Protein AF-A0A2V2UEB5-F1 (afdb_monomer)

Secondary structure (DSSP, 8-state):
--GGG---HHHHEEE-TTS-EEEEEEEEEEESSS--S-TTS-S-EEEEEEEEEEEETTT--EEEEEEEHHHHHHHHHHTT-------EE-GGGEETTEEPGGGHHHHHHHHHHTTSS---

Structure (mmCIF, N/CA/C/O backbone):
data_AF-A0A2V2UEB5-F1
#
_entry.id   AF-A0A2V2UEB5-F1
#
loop_
_atom_site.group_PDB
_atom_site.id
_atom_site.type_symbol
_atom_site.label_atom_id
_atom_site.label_alt_id
_atom_site.label_comp_id
_atom_site.label_asym_id
_atom_site.label_entity_id
_atom_site.label_seq_id
_atom_site.pdbx_PDB_ins_code
_atom_site.Cartn_x
_atom_site.Cartn_y
_atom_site.Cartn_z
_atom_site.occupancy
_atom_site.B_iso_or_equiv
_atom_site.auth_seq_id
_atom_site.auth_comp_id
_atom_site.auth_asym_id
_atom_site.auth_atom_id
_atom_site.pdbx_PDB_model_num
ATOM 1 N N . MET A 1 1 ? 22.979 20.069 15.543 1.00 39.44 1 MET A N 1
ATOM 2 C CA . MET A 1 1 ? 22.044 18.923 15.491 1.00 39.44 1 MET A CA 1
ATOM 3 C C . MET A 1 1 ? 20.866 19.349 14.631 1.00 39.44 1 MET A C 1
ATOM 5 O O . MET A 1 1 ? 20.193 20.290 15.021 1.00 39.44 1 MET A O 1
ATOM 9 N N . SER A 1 2 ? 20.700 18.785 13.428 1.00 45.34 2 SER A N 1
ATOM 10 C CA . SER A 1 2 ? 19.670 19.257 12.486 1.00 45.34 2 SER A CA 1
ATOM 11 C C . SER A 1 2 ? 18.269 18.820 12.925 1.00 45.34 2 SER A C 1
ATOM 13 O O . SER A 1 2 ? 18.049 17.637 13.193 1.00 45.34 2 SER A O 1
ATOM 15 N N . TYR A 1 3 ? 17.351 19.786 12.971 1.00 50.06 3 TYR A N 1
ATOM 16 C CA . TYR A 1 3 ? 15.918 19.632 13.230 1.00 50.06 3 TYR A CA 1
ATOM 17 C C . TYR A 1 3 ? 15.164 18.921 12.078 1.00 50.06 3 TYR A C 1
ATOM 19 O O . TYR A 1 3 ? 13.979 18.644 12.215 1.00 50.06 3 TYR A O 1
ATOM 27 N N . ASP A 1 4 ? 15.846 18.540 10.987 1.00 53.19 4 ASP A N 1
ATOM 28 C CA . ASP A 1 4 ? 15.263 17.859 9.810 1.00 53.19 4 ASP A CA 1
ATOM 29 C C . ASP A 1 4 ? 14.831 16.399 10.026 1.00 53.19 4 ASP A C 1
ATOM 31 O O . ASP A 1 4 ? 14.303 15.764 9.115 1.00 53.19 4 ASP A O 1
ATOM 35 N N . ARG A 1 5 ? 15.060 15.815 11.208 1.00 59.78 5 ARG A N 1
ATOM 36 C CA . ARG A 1 5 ? 14.725 14.400 11.455 1.00 59.78 5 ARG A CA 1
ATOM 37 C C . ARG A 1 5 ? 13.299 14.151 11.943 1.00 59.78 5 ARG A C 1
ATOM 39 O O . ARG A 1 5 ? 12.918 12.986 12.057 1.00 59.78 5 ARG A O 1
ATOM 46 N N . PHE A 1 6 ? 12.511 15.191 12.215 1.00 69.75 6 PHE A N 1
ATOM 47 C CA . PHE A 1 6 ? 11.124 15.015 12.640 1.00 69.75 6 PHE A CA 1
ATOM 48 C C . PHE A 1 6 ? 10.190 15.038 11.428 1.00 69.75 6 PHE A C 1
ATOM 50 O O . PHE A 1 6 ? 9.903 16.085 10.852 1.00 69.75 6 PHE A O 1
ATOM 57 N N . VAL A 1 7 ? 9.735 13.857 11.021 1.00 78.19 7 VAL A N 1
ATOM 58 C CA . VAL A 1 7 ? 8.683 13.712 10.015 1.00 78.19 7 VAL A CA 1
ATOM 59 C C . VAL A 1 7 ? 7.354 13.661 10.754 1.00 78.19 7 VAL A C 1
ATOM 61 O O . VAL A 1 7 ? 7.200 12.852 11.665 1.00 78.19 7 VAL A O 1
ATOM 64 N N . ASP A 1 8 ? 6.407 14.521 10.376 1.00 83.94 8 ASP A N 1
ATOM 65 C CA . ASP A 1 8 ? 5.059 14.478 10.944 1.00 83.94 8 ASP A CA 1
ATOM 66 C C . ASP A 1 8 ? 4.400 13.128 10.625 1.00 83.94 8 ASP A C 1
ATOM 68 O O . ASP A 1 8 ? 4.203 12.765 9.464 1.00 83.94 8 ASP A O 1
ATOM 72 N N . GLU A 1 9 ? 4.044 12.393 11.674 1.00 84.44 9 GLU A N 1
ATOM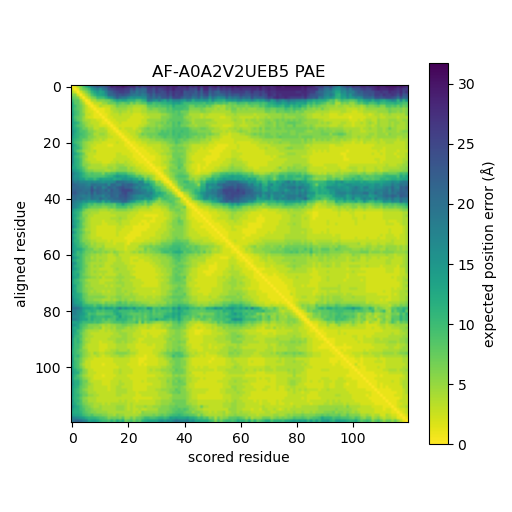 73 C CA . GLU A 1 9 ? 3.402 11.081 11.612 1.00 84.44 9 GLU A CA 1
ATOM 74 C C . GLU A 1 9 ? 2.055 11.111 10.867 1.00 84.44 9 GLU A C 1
ATOM 76 O O . GLU A 1 9 ? 1.616 10.118 10.279 1.00 84.44 9 GLU A O 1
ATOM 81 N N . ARG A 1 10 ? 1.392 12.272 10.837 1.00 86.25 10 ARG A N 1
ATOM 82 C CA . ARG A 1 10 ? 0.142 12.468 10.091 1.00 86.25 10 ARG A CA 1
ATOM 83 C C . ARG A 1 10 ? 0.335 12.369 8.581 1.00 86.25 10 ARG A C 1
ATOM 85 O O . ARG A 1 10 ? -0.613 12.058 7.874 1.00 86.25 10 ARG A O 1
ATOM 92 N N . LEU A 1 11 ? 1.547 12.619 8.087 1.00 90.12 11 LEU A N 1
ATOM 93 C CA . LEU A 1 11 ? 1.871 12.483 6.666 1.00 90.12 11 LEU A CA 1
ATOM 94 C C . LEU A 1 11 ? 2.123 11.027 6.262 1.00 90.12 11 LEU A C 1
ATOM 96 O O . LEU A 1 11 ? 2.015 10.699 5.083 1.00 90.12 11 LEU A O 1
ATOM 100 N N . LEU A 1 12 ? 2.478 10.173 7.225 1.00 92.31 12 LEU A N 1
ATOM 101 C CA . LEU A 1 12 ? 2.841 8.769 7.010 1.00 92.31 12 LEU A CA 1
ATOM 102 C C . LEU A 1 12 ? 1.693 7.802 7.292 1.00 92.31 12 LEU A C 1
ATOM 104 O O . LEU A 1 12 ? 1.782 6.625 6.954 1.00 92.31 12 LEU A O 1
ATOM 108 N N . SER A 1 13 ? 0.629 8.278 7.938 1.00 92.19 13 SER A N 1
ATOM 109 C CA . SER A 1 13 ? -0.524 7.457 8.271 1.00 92.19 13 SER A CA 1
ATOM 110 C C . SER A 1 13 ? -1.778 7.930 7.553 1.00 92.19 13 SER A C 1
ATOM 112 O O . SER A 1 13 ? -2.161 9.093 7.644 1.00 92.19 13 SER A O 1
ATOM 114 N N . SER A 1 14 ? -2.431 7.011 6.847 1.00 92.12 14 SER A N 1
ATOM 115 C CA . SER A 1 14 ? -3.765 7.226 6.293 1.00 92.12 14 SER A CA 1
ATOM 116 C C . SER A 1 14 ? -4.810 6.615 7.217 1.00 92.12 14 SER A C 1
ATOM 118 O O . SER A 1 14 ? -4.510 5.742 8.033 1.00 92.12 14 SER A O 1
ATOM 120 N N . ARG A 1 15 ? -6.048 7.088 7.109 1.00 91.44 15 ARG A N 1
ATOM 121 C CA . ARG A 1 15 ? -7.185 6.532 7.840 1.00 91.44 15 ARG A CA 1
ATOM 122 C C . ARG A 1 15 ? -8.315 6.229 6.883 1.00 91.44 15 ARG A C 1
ATOM 124 O O . ARG A 1 15 ? -8.438 6.887 5.853 1.00 91.44 15 ARG A O 1
ATOM 131 N N . ASP A 1 16 ? -9.122 5.250 7.253 1.00 88.88 16 ASP A N 1
ATOM 132 C CA . ASP A 1 16 ? -10.371 4.982 6.554 1.00 88.88 16 ASP A CA 1
ATOM 133 C C . ASP A 1 16 ? -11.403 6.107 6.786 1.00 88.88 16 ASP A C 1
ATOM 135 O O . ASP A 1 16 ? -11.339 6.833 7.783 1.00 88.88 16 ASP A O 1
ATOM 139 N N . ALA A 1 17 ? -12.377 6.229 5.880 1.00 86.38 17 ALA A N 1
ATOM 140 C CA . ALA A 1 17 ? -13.464 7.201 5.946 1.00 86.38 17 ALA A CA 1
ATOM 141 C C . ALA A 1 17 ? -14.296 7.073 7.232 1.00 86.38 17 ALA A C 1
ATOM 143 O O . ALA A 1 17 ? -14.739 8.082 7.780 1.00 86.38 17 ALA A O 1
ATOM 144 N N . LEU A 1 18 ? -14.470 5.850 7.747 1.00 89.56 18 LEU A N 1
ATOM 145 C CA . LEU A 1 18 ? -15.169 5.600 9.011 1.00 89.56 18 LEU A CA 1
ATOM 146 C C . LEU A 1 18 ? -14.252 5.708 10.235 1.00 89.56 18 LEU A C 1
ATOM 148 O O . LEU A 1 18 ? -14.700 5.480 11.357 1.00 89.56 18 LEU A O 1
ATOM 152 N N . ASN A 1 19 ? -12.973 6.045 10.037 1.00 89.06 19 ASN A N 1
ATOM 153 C CA . ASN A 1 19 ? -11.972 6.176 11.092 1.00 89.06 19 ASN A CA 1
ATOM 154 C C . ASN A 1 19 ? -11.871 4.910 11.974 1.00 89.06 19 ASN A C 1
ATOM 156 O O . ASN A 1 19 ? -11.650 5.003 13.181 1.00 89.06 19 ASN A O 1
ATOM 160 N N . LYS A 1 20 ? -12.044 3.731 11.356 1.00 91.12 20 LYS A N 1
ATOM 161 C CA . LYS A 1 20 ? -11.892 2.409 11.988 1.00 91.12 20 LYS A CA 1
ATOM 162 C C . LYS A 1 20 ? -10.456 1.894 11.939 1.00 91.12 20 LYS A C 1
ATOM 164 O O . LYS A 1 20 ? -9.972 1.330 12.917 1.00 91.12 20 LYS A O 1
ATOM 169 N N . PHE A 1 21 ? -9.770 2.139 10.825 1.00 92.00 21 PHE A N 1
ATOM 170 C CA . PHE A 1 21 ? -8.410 1.664 10.585 1.00 92.00 21 PHE A CA 1
ATOM 171 C C . PHE A 1 21 ? -7.465 2.832 10.351 1.00 92.00 21 PHE A C 1
ATOM 173 O O . PHE A 1 21 ? -7.821 3.835 9.722 1.00 92.00 21 PHE A O 1
ATOM 180 N N . GLN A 1 22 ? -6.237 2.674 10.827 1.00 93.38 22 GLN A N 1
ATOM 181 C CA . GLN A 1 22 ? -5.108 3.523 10.488 1.00 93.3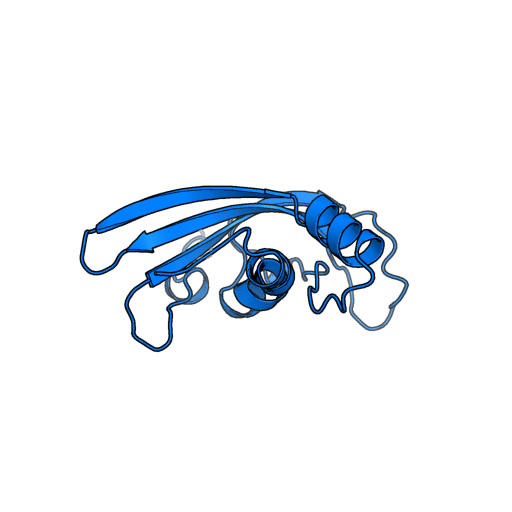8 22 GLN A CA 1
ATOM 182 C C . GLN A 1 22 ? -4.062 2.679 9.768 1.00 93.38 22 GLN A C 1
ATOM 184 O O . GLN A 1 22 ? -3.657 1.632 10.260 1.00 93.38 22 GLN A O 1
ATOM 189 N N . ILE A 1 23 ? -3.612 3.146 8.613 1.00 94.31 23 ILE A N 1
ATOM 190 C CA . ILE A 1 23 ? -2.715 2.406 7.733 1.00 94.31 23 ILE A CA 1
ATOM 191 C C . ILE A 1 23 ? -1.388 3.148 7.632 1.00 94.31 23 ILE A C 1
ATOM 193 O O . ILE A 1 23 ? -1.362 4.373 7.479 1.00 94.31 23 ILE A O 1
ATOM 197 N N . LYS A 1 24 ? -0.286 2.402 7.670 1.00 95.38 24 LYS A N 1
ATOM 198 C CA . LYS A 1 24 ? 1.055 2.876 7.317 1.00 95.38 24 LYS A CA 1
ATOM 199 C C . LYS A 1 24 ? 1.701 1.916 6.333 1.00 95.38 24 LYS A C 1
ATOM 201 O O . LYS A 1 24 ? 1.475 0.711 6.405 1.00 95.38 24 LYS A O 1
ATOM 206 N N . MET A 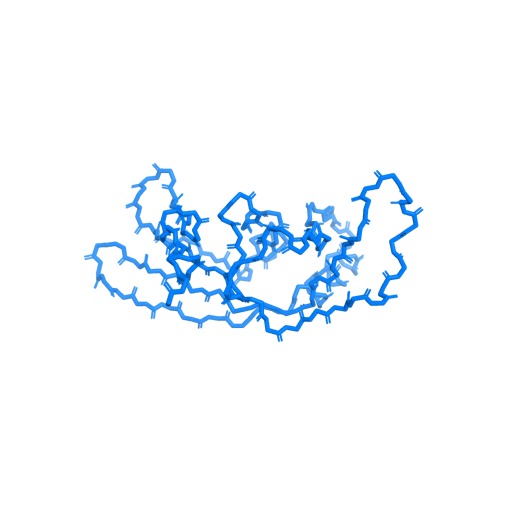1 25 ? 2.535 2.448 5.445 1.00 95.25 25 MET A N 1
ATOM 207 C CA . MET A 1 25 ? 3.281 1.640 4.486 1.00 95.25 25 MET A CA 1
ATOM 208 C C . MET A 1 25 ? 4.766 1.965 4.532 1.00 95.25 25 MET A C 1
ATOM 210 O O . MET A 1 25 ? 5.169 3.125 4.430 1.00 95.25 25 MET A O 1
ATOM 214 N N . LYS A 1 26 ? 5.587 0.926 4.648 1.00 95.75 26 LYS A N 1
ATOM 215 C CA . LYS A 1 26 ? 7.045 1.024 4.598 1.00 95.75 26 LYS A CA 1
ATOM 216 C C . LYS A 1 26 ? 7.565 0.355 3.335 1.00 95.75 26 LYS A C 1
ATOM 218 O O . LYS A 1 26 ? 7.119 -0.734 2.984 1.00 95.75 26 LYS A O 1
ATOM 223 N N . VAL A 1 27 ? 8.523 0.980 2.662 1.00 95.62 27 VAL A N 1
ATOM 224 C CA . VAL A 1 27 ? 9.196 0.367 1.512 1.00 95.62 27 VAL A CA 1
ATOM 225 C C . VAL A 1 27 ? 10.161 -0.704 2.011 1.00 95.62 27 VAL A C 1
ATOM 227 O O . VAL A 1 27 ? 10.987 -0.432 2.884 1.00 95.62 27 VAL A O 1
ATOM 230 N N . LEU A 1 28 ? 10.051 -1.913 1.459 1.00 95.19 28 LEU A N 1
ATOM 231 C CA . LEU A 1 28 ? 10.981 -3.016 1.713 1.00 95.19 28 LEU A CA 1
ATOM 232 C C . LEU A 1 28 ? 11.956 -3.196 0.552 1.00 95.19 28 LEU A C 1
ATOM 234 O O . LEU A 1 28 ? 13.150 -3.360 0.781 1.00 95.19 28 LEU A O 1
ATOM 238 N N . ASP A 1 29 ? 11.448 -3.140 -0.680 1.00 93.56 29 ASP A N 1
ATOM 239 C CA . ASP A 1 29 ? 12.249 -3.307 -1.891 1.00 93.56 29 ASP A CA 1
ATOM 240 C C . ASP A 1 29 ? 11.776 -2.361 -2.997 1.00 93.56 29 ASP A C 1
ATOM 242 O O . ASP A 1 29 ? 10.572 -2.151 -3.201 1.00 93.56 29 ASP A O 1
ATOM 246 N N . PHE A 1 30 ? 12.737 -1.788 -3.713 1.00 92.50 30 PHE A N 1
ATOM 247 C CA . PHE A 1 30 ? 12.515 -0.835 -4.789 1.00 92.50 30 PHE A CA 1
ATOM 248 C C . PHE A 1 30 ? 13.667 -0.856 -5.793 1.00 92.50 30 PHE A C 1
ATOM 250 O O . PHE A 1 30 ? 14.794 -1.237 -5.490 1.00 92.50 30 PHE A O 1
ATOM 257 N N . ASP A 1 31 ? 13.378 -0.409 -7.008 1.00 89.19 31 ASP A N 1
ATOM 258 C CA . ASP A 1 31 ? 14.338 -0.322 -8.098 1.00 89.19 31 ASP A CA 1
ATOM 259 C C . ASP A 1 31 ? 14.536 1.137 -8.515 1.00 89.19 31 ASP A C 1
ATOM 261 O O . ASP A 1 31 ? 13.616 1.784 -9.021 1.00 89.19 31 ASP A O 1
ATOM 265 N N . GLU A 1 32 ? 15.741 1.663 -8.288 1.00 81.88 32 GLU A N 1
ATOM 266 C CA . GLU A 1 32 ? 16.106 3.027 -8.693 1.00 81.88 32 GLU A CA 1
ATOM 267 C C . GLU A 1 32 ? 16.520 3.133 -10.163 1.00 81.88 32 GLU A C 1
ATOM 269 O O . GLU A 1 32 ? 16.566 4.236 -10.708 1.00 81.88 32 GLU A O 1
ATOM 274 N N . ASN A 1 33 ? 16.885 2.004 -10.777 1.00 79.44 33 ASN A N 1
ATOM 275 C CA . ASN A 1 33 ? 17.444 1.936 -12.127 1.00 79.44 33 ASN A CA 1
ATOM 276 C C . ASN A 1 33 ? 16.400 1.517 -13.163 1.00 79.44 33 ASN A C 1
ATOM 278 O O . ASN A 1 33 ? 16.688 1.513 -14.365 1.00 79.44 33 ASN A O 1
ATOM 282 N N . ALA A 1 34 ? 15.195 1.165 -12.712 1.00 76.56 34 ALA A N 1
ATOM 283 C CA . ALA A 1 34 ? 1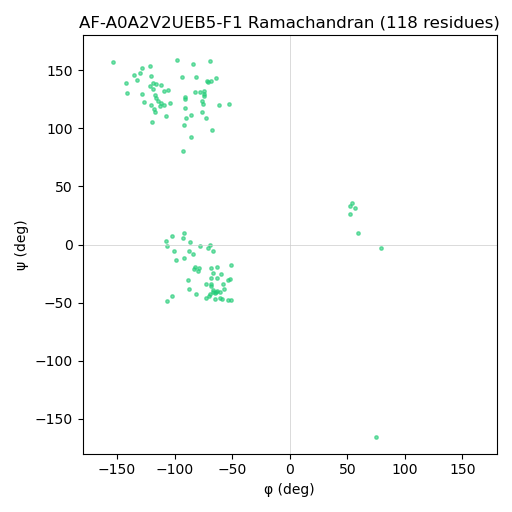4.060 0.933 -13.579 1.00 76.56 34 ALA A CA 1
ATOM 284 C C . ALA A 1 34 ? 13.879 2.151 -14.497 1.00 76.56 34 ALA A C 1
ATOM 286 O O . ALA A 1 34 ? 13.715 3.284 -14.044 1.00 76.56 34 ALA A O 1
ATOM 287 N N . ARG A 1 35 ? 13.950 1.920 -15.813 1.00 65.44 35 ARG A N 1
ATOM 288 C CA . ARG A 1 35 ? 13.807 2.986 -16.808 1.00 65.44 35 ARG A CA 1
ATOM 289 C C . ARG A 1 35 ? 12.375 3.507 -16.782 1.00 65.44 35 ARG A C 1
ATOM 291 O O . ARG A 1 35 ? 11.497 2.918 -17.409 1.00 65.44 35 ARG A O 1
ATOM 298 N N . ASP A 1 36 ? 12.152 4.622 -16.095 1.00 63.81 36 ASP A N 1
ATOM 299 C CA . ASP A 1 36 ? 10.963 5.429 -16.330 1.00 63.81 36 ASP A CA 1
ATOM 300 C C . ASP A 1 36 ? 11.158 6.135 -17.681 1.00 63.81 36 ASP A C 1
ATOM 302 O O . ASP A 1 36 ? 12.006 7.016 -17.836 1.00 63.81 36 ASP A O 1
ATOM 306 N N . PHE A 1 37 ? 10.413 5.709 -18.702 1.00 58.78 37 PHE A N 1
ATOM 307 C CA . PHE A 1 37 ? 10.472 6.309 -20.039 1.00 58.78 37 PHE A CA 1
ATOM 308 C C . PHE A 1 37 ? 9.947 7.756 -20.057 1.00 58.78 37 PHE A C 1
ATOM 310 O O . PHE A 1 37 ? 10.052 8.446 -21.074 1.00 58.78 37 PHE A O 1
ATOM 317 N N . SER A 1 38 ? 9.403 8.249 -18.942 1.00 59.41 38 SER A N 1
ATOM 318 C CA . SER A 1 38 ? 8.862 9.591 -18.823 1.00 59.41 38 SER A CA 1
ATOM 319 C C . SER A 1 38 ? 9.907 10.590 -18.289 1.00 59.41 38 SER A C 1
ATOM 321 O O . SER A 1 38 ? 9.896 11.012 -17.138 1.00 59.41 38 SER A O 1
ATOM 323 N N . GLN A 1 39 ? 10.791 11.074 -19.175 1.00 54.44 39 GLN A N 1
ATOM 324 C CA . GLN A 1 39 ? 11.778 12.137 -18.868 1.00 54.44 39 GLN A CA 1
ATOM 325 C C . GLN A 1 39 ? 11.176 13.405 -18.217 1.00 54.44 39 GLN A C 1
ATOM 327 O O . GLN A 1 39 ? 11.905 14.205 -17.635 1.00 54.44 39 GLN A O 1
ATOM 332 N N . ARG A 1 40 ? 9.854 13.608 -18.313 1.00 61.12 40 ARG A N 1
ATOM 333 C CA . ARG A 1 40 ? 9.141 14.782 -17.787 1.00 61.12 40 ARG A CA 1
ATOM 334 C C . ARG A 1 40 ? 8.884 14.750 -16.278 1.00 61.12 40 ARG A C 1
ATOM 336 O O . ARG A 1 40 ? 8.630 15.809 -15.716 1.00 61.12 40 ARG A O 1
ATOM 343 N N . PHE A 1 41 ? 8.921 13.586 -15.626 1.00 60.47 41 PHE A N 1
ATOM 344 C CA . PHE A 1 41 ? 8.480 13.447 -14.229 1.00 60.47 41 PHE A CA 1
ATOM 345 C C . PHE A 1 41 ? 9.621 13.369 -13.202 1.00 60.47 41 PHE A C 1
ATOM 347 O O . PHE A 1 41 ? 9.365 13.177 -12.015 1.00 60.47 41 PHE A O 1
ATOM 354 N N . GLY A 1 42 ? 10.870 13.574 -13.632 1.00 70.62 42 GLY A N 1
ATOM 355 C CA . GLY A 1 42 ? 12.042 13.502 -12.757 1.00 70.62 42 GLY A CA 1
ATOM 356 C C . GLY A 1 42 ? 12.434 12.065 -12.394 1.00 70.62 42 GLY A C 1
ATOM 357 O O . GLY A 1 42 ? 12.015 11.109 -13.042 1.00 70.62 42 GLY A O 1
ATOM 358 N N . ARG A 1 43 ? 13.286 11.908 -11.372 1.00 77.44 43 ARG A N 1
ATOM 359 C CA . ARG A 1 43 ? 13.737 10.591 -10.897 1.00 77.44 43 ARG A CA 1
ATOM 360 C C . ARG A 1 43 ? 12.621 9.931 -10.089 1.00 77.44 43 ARG A C 1
ATOM 362 O O . ARG A 1 43 ? 12.184 10.495 -9.090 1.00 77.44 43 ARG A O 1
ATOM 369 N N . ARG A 1 44 ? 12.203 8.733 -10.494 1.00 85.25 44 ARG A N 1
ATOM 370 C CA . ARG A 1 44 ? 11.206 7.911 -9.799 1.00 85.25 44 ARG A CA 1
ATOM 371 C C . ARG A 1 44 ? 11.791 6.561 -9.420 1.00 85.25 44 ARG A C 1
ATOM 373 O O . ARG A 1 44 ? 12.734 6.086 -10.043 1.00 85.25 44 ARG A O 1
ATOM 380 N N . LEU A 1 45 ? 11.224 5.985 -8.374 1.00 88.44 45 LEU A N 1
ATOM 381 C CA . LEU A 1 45 ? 11.574 4.688 -7.825 1.00 88.44 45 LEU A CA 1
ATOM 382 C C . LEU A 1 45 ? 10.433 3.731 -8.137 1.00 88.44 45 LEU A C 1
ATOM 384 O O . LEU A 1 45 ? 9.268 4.063 -7.908 1.00 88.44 45 LEU A O 1
ATOM 388 N N . LEU A 1 46 ? 10.761 2.553 -8.658 1.00 91.69 46 LEU A N 1
ATOM 389 C CA . LEU A 1 46 ? 9.773 1.510 -8.883 1.00 91.69 46 LEU A CA 1
ATOM 390 C C . LEU A 1 46 ? 9.684 0.636 -7.635 1.00 91.69 46 LEU A C 1
ATOM 392 O O . LEU A 1 46 ? 10.600 -0.133 -7.347 1.00 91.69 46 LEU A O 1
ATOM 396 N N . VAL A 1 47 ? 8.585 0.738 -6.895 1.00 93.31 47 VAL A N 1
ATOM 397 C CA . VAL A 1 47 ? 8.374 -0.073 -5.693 1.00 93.31 47 VAL A CA 1
ATOM 398 C C . VAL A 1 47 ? 8.038 -1.515 -6.079 1.00 93.31 47 VAL A C 1
ATOM 400 O O . VAL A 1 47 ? 7.196 -1.771 -6.947 1.00 93.31 47 VAL A O 1
ATOM 403 N N . LYS A 1 48 ? 8.718 -2.466 -5.434 1.00 94.12 48 LYS A N 1
ATOM 404 C CA . LYS A 1 48 ? 8.510 -3.908 -5.626 1.00 94.12 48 LYS A CA 1
ATOM 405 C C . LYS A 1 48 ? 7.794 -4.518 -4.433 1.00 94.12 48 LYS A C 1
ATOM 407 O O . LYS A 1 48 ? 6.785 -5.192 -4.612 1.00 94.12 48 LYS A O 1
ATOM 412 N N . LYS A 1 49 ? 8.274 -4.224 -3.221 1.00 95.56 49 LYS A N 1
ATOM 413 C CA . LYS A 1 49 ? 7.720 -4.767 -1.976 1.00 95.56 49 LYS A CA 1
ATOM 414 C C . LYS A 1 49 ? 7.505 -3.691 -0.929 1.00 95.56 49 LYS A C 1
ATOM 416 O O . LYS A 1 49 ? 8.348 -2.810 -0.741 1.00 95.56 49 LYS A O 1
ATOM 421 N N . THR A 1 50 ? 6.408 -3.816 -0.195 1.00 95.19 50 THR A N 1
ATOM 422 C CA . THR A 1 50 ? 6.066 -2.929 0.919 1.00 95.19 50 THR A CA 1
ATOM 423 C C 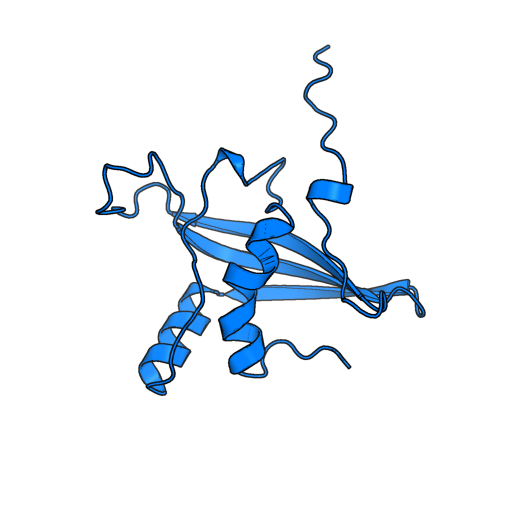. THR A 1 50 ? 5.577 -3.714 2.120 1.00 95.19 50 THR A C 1
ATOM 425 O O . THR A 1 50 ? 4.882 -4.711 1.960 1.00 95.19 50 THR A O 1
ATOM 428 N N . LEU A 1 51 ? 5.881 -3.230 3.318 1.00 96.50 51 LEU A N 1
ATOM 429 C CA . LEU A 1 51 ? 5.248 -3.678 4.550 1.00 96.50 51 LEU A CA 1
ATOM 430 C C . LEU A 1 51 ? 4.033 -2.791 4.811 1.00 96.50 51 LEU A C 1
ATOM 432 O O . LEU A 1 51 ? 4.176 -1.577 4.977 1.00 96.50 51 LEU A O 1
ATOM 436 N N . LEU A 1 52 ? 2.854 -3.397 4.818 1.00 95.12 52 LEU A N 1
ATOM 437 C CA . LEU A 1 52 ? 1.607 -2.775 5.221 1.00 95.12 52 LEU A CA 1
ATOM 438 C C . LEU A 1 52 ? 1.402 -3.007 6.716 1.00 95.12 52 LEU A C 1
ATOM 440 O O . LEU A 1 52 ? 1.379 -4.149 7.162 1.00 95.12 52 LEU A O 1
ATOM 444 N N . THR A 1 53 ? 1.197 -1.934 7.468 1.00 94.88 53 THR A N 1
ATOM 445 C CA . THR A 1 53 ? 0.784 -1.996 8.871 1.00 94.88 53 THR A CA 1
ATOM 446 C C . THR A 1 53 ? -0.626 -1.431 8.980 1.00 94.88 53 THR A C 1
ATOM 448 O O . THR A 1 53 ? -0.846 -0.259 8.662 1.00 94.88 53 THR A O 1
ATOM 451 N N . ILE A 1 54 ? -1.575 -2.247 9.433 1.00 94.12 54 ILE A N 1
ATOM 452 C CA . ILE A 1 54 ? -2.962 -1.861 9.698 1.00 94.12 54 ILE A CA 1
ATOM 453 C C . ILE A 1 54 ? -3.152 -1.857 11.210 1.00 94.12 54 ILE A C 1
ATOM 455 O O . ILE A 1 54 ? -2.965 -2.868 11.875 1.00 94.12 54 ILE A O 1
ATOM 459 N N . LYS A 1 55 ? -3.521 -0.706 11.763 1.00 93.69 55 LYS A N 1
ATOM 460 C CA . LYS A 1 55 ? -3.918 -0.570 13.159 1.00 93.69 55 LYS A CA 1
ATOM 461 C C . LYS A 1 55 ? -5.431 -0.427 13.243 1.00 93.69 55 LYS A C 1
ATOM 463 O O . LYS A 1 55 ? -5.991 0.539 12.715 1.00 93.69 55 LYS A O 1
ATOM 468 N N . HIS A 1 56 ? -6.064 -1.332 13.974 1.00 92.38 56 HIS A N 1
ATOM 469 C CA . HIS A 1 56 ? -7.463 -1.238 14.369 1.00 92.38 56 HIS A CA 1
ATOM 470 C C . HIS A 1 56 ? -7.605 -0.206 15.486 1.00 92.38 56 HIS A C 1
ATOM 472 O O . HIS A 1 56 ? -6.968 -0.301 16.534 1.00 92.38 56 HIS A O 1
ATOM 478 N N . ILE A 1 57 ? -8.409 0.834 15.264 1.00 91.00 57 ILE A N 1
ATOM 479 C CA . ILE A 1 57 ? -8.524 1.955 16.210 1.00 91.00 57 ILE A CA 1
ATOM 480 C C . ILE A 1 57 ? -9.309 1.547 17.461 1.00 91.00 57 ILE A C 1
ATOM 482 O O . ILE A 1 57 ? -9.003 2.033 18.545 1.00 91.00 57 ILE A O 1
ATOM 486 N N . LEU A 1 58 ? -10.303 0.666 17.317 1.00 90.00 58 LEU A N 1
ATOM 487 C CA . LEU A 1 58 ? -11.169 0.243 18.422 1.00 90.00 58 LEU A CA 1
ATOM 488 C C . LEU A 1 58 ? -10.538 -0.848 19.294 1.00 90.00 58 LEU A C 1
ATOM 490 O O . LEU A 1 58 ? -10.653 -0.776 20.513 1.00 90.00 58 LEU A O 1
ATOM 494 N N . THR A 1 59 ? -9.900 -1.850 18.683 1.00 91.88 59 THR A N 1
ATOM 495 C CA . THR A 1 59 ? -9.304 -2.991 19.404 1.00 91.88 59 THR A CA 1
ATOM 496 C C . THR A 1 59 ? -7.835 -2.772 19.763 1.00 91.88 59 THR A C 1
ATOM 498 O O . THR A 1 59 ? -7.281 -3.537 20.541 1.00 91.88 59 THR A O 1
ATOM 501 N N . GLU A 1 60 ? -7.204 -1.730 19.211 1.00 90.19 60 GLU A N 1
ATOM 502 C CA . GLU A 1 60 ? -5.757 -1.473 19.277 1.00 90.19 60 GLU A CA 1
ATOM 503 C C . GLU A 1 60 ? -4.877 -2.587 18.687 1.00 90.19 60 GLU A C 1
ATOM 505 O O . GLU A 1 60 ? -3.650 -2.532 18.804 1.00 90.19 60 GLU A O 1
ATOM 510 N N . GLU A 1 61 ? -5.476 -3.555 17.997 1.00 92.38 61 GLU A N 1
ATOM 511 C CA . GLU A 1 61 ? -4.759 -4.626 17.317 1.00 92.38 61 GLU A CA 1
ATOM 512 C C . GLU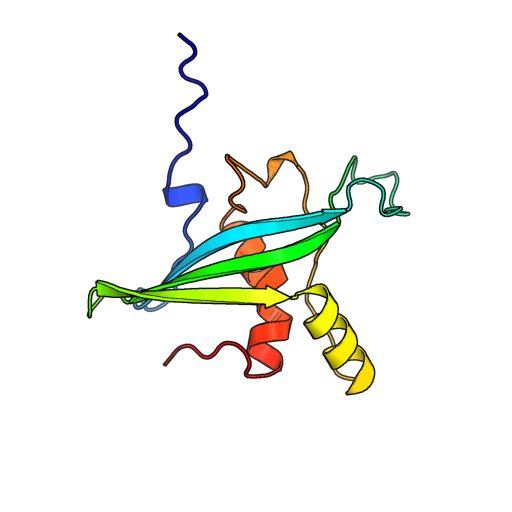 A 1 61 ? -3.968 -4.072 16.129 1.00 92.38 61 GLU A C 1
ATOM 514 O O . GLU A 1 61 ? -4.407 -3.164 15.413 1.00 92.38 61 GLU A O 1
ATOM 519 N N . ILE A 1 62 ? -2.765 -4.611 15.942 1.00 93.25 62 ILE A N 1
ATOM 520 C CA . ILE A 1 62 ? -1.854 -4.222 14.871 1.00 93.25 62 ILE A CA 1
ATOM 521 C C . ILE A 1 62 ? -1.583 -5.455 14.025 1.00 93.25 62 ILE A C 1
ATOM 523 O O . ILE A 1 62 ? -1.043 -6.448 14.509 1.00 93.25 62 ILE A O 1
ATOM 527 N N . GLU A 1 63 ? -1.928 -5.352 12.752 1.00 92.94 63 GLU A N 1
ATOM 528 C CA . GLU A 1 63 ? -1.630 -6.344 11.735 1.00 92.94 63 GLU A CA 1
ATOM 529 C C . GLU A 1 63 ? -0.507 -5.829 10.846 1.00 92.94 63 GLU A C 1
ATOM 531 O O . GLU A 1 63 ? -0.531 -4.692 10.368 1.00 92.94 63 GLU A O 1
ATOM 536 N N . GLU A 1 64 ? 0.482 -6.681 10.604 1.00 93.56 64 GLU A N 1
ATOM 537 C CA . GLU A 1 64 ? 1.562 -6.404 9.670 1.00 93.56 64 GLU A CA 1
ATOM 538 C C . GLU A 1 64 ? 1.546 -7.437 8.558 1.00 93.56 64 GLU A C 1
ATOM 540 O O . GLU A 1 64 ? 1.430 -8.641 8.794 1.00 93.56 64 GLU A O 1
ATOM 545 N N . ARG A 1 65 ? 1.666 -6.957 7.325 1.00 93.56 65 ARG A N 1
ATOM 546 C CA . ARG A 1 65 ? 1.649 -7.808 6.149 1.00 93.56 65 ARG A CA 1
ATOM 547 C C . ARG A 1 65 ? 2.633 -7.329 5.110 1.00 93.56 65 ARG A C 1
ATOM 549 O O . ARG A 1 65 ? 2.629 -6.170 4.707 1.00 93.56 65 ARG A O 1
ATOM 556 N N . GLU A 1 66 ? 3.442 -8.252 4.620 1.00 94.69 66 GLU A N 1
ATOM 557 C CA . GLU A 1 66 ? 4.268 -7.998 3.452 1.00 94.69 66 GLU A CA 1
ATOM 558 C C . GLU A 1 66 ? 3.425 -8.095 2.180 1.00 94.69 66 GLU A C 1
ATOM 560 O O . GLU A 1 66 ? 2.668 -9.045 1.974 1.00 94.69 66 GLU A O 1
ATOM 565 N N . LEU A 1 67 ? 3.563 -7.091 1.321 1.00 93.38 67 LEU A N 1
ATOM 566 C CA . LEU A 1 67 ? 2.915 -7.017 0.023 1.00 93.38 67 LEU A CA 1
ATOM 567 C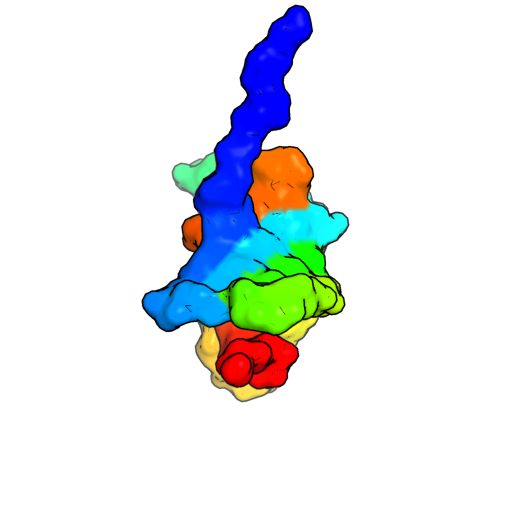 C . LEU A 1 67 ? 3.979 -6.979 -1.069 1.00 93.38 67 LEU A C 1
ATOM 569 O O . LEU A 1 67 ? 4.757 -6.025 -1.158 1.00 93.38 67 LEU A O 1
ATOM 573 N N . ASP A 1 68 ? 3.983 -8.008 -1.915 1.00 94.19 68 ASP A N 1
ATOM 574 C CA . ASP A 1 68 ? 4.722 -8.015 -3.176 1.00 94.19 68 ASP A CA 1
ATOM 575 C C . ASP A 1 68 ? 3.860 -7.365 -4.265 1.00 94.19 68 ASP A C 1
ATOM 577 O O . ASP A 1 68 ? 3.017 -7.996 -4.902 1.00 94.19 68 ASP A O 1
ATOM 581 N N . VAL A 1 69 ? 4.038 -6.056 -4.438 1.00 91.31 69 VAL A N 1
ATOM 582 C CA . VAL A 1 69 ? 3.246 -5.246 -5.371 1.00 91.31 69 VAL A CA 1
ATOM 583 C C . VAL A 1 69 ? 3.565 -5.618 -6.822 1.00 91.31 69 VAL A C 1
ATOM 585 O O . VAL A 1 69 ? 2.708 -5.515 -7.697 1.00 91.31 69 VAL A O 1
ATOM 588 N N . GLU A 1 70 ? 4.783 -6.091 -7.097 1.00 91.75 70 GLU A N 1
ATOM 589 C CA . GLU A 1 70 ? 5.152 -6.575 -8.427 1.00 91.75 70 GLU A CA 1
ATOM 590 C C . GLU A 1 70 ? 4.423 -7.881 -8.776 1.00 91.75 70 GLU A C 1
ATOM 592 O O . GLU A 1 70 ? 3.941 -8.041 -9.902 1.00 91.75 70 GLU A O 1
ATOM 597 N N . GLU A 1 71 ? 4.326 -8.813 -7.828 1.00 92.44 71 GLU A N 1
ATOM 598 C CA . GLU A 1 71 ? 3.580 -10.057 -8.013 1.00 92.44 71 GLU A CA 1
ATOM 599 C C . GLU A 1 71 ? 2.073 -9.806 -8.158 1.00 92.44 71 GLU A C 1
ATOM 601 O O . GLU A 1 71 ? 1.443 -10.392 -9.044 1.00 92.44 71 GLU A O 1
ATOM 606 N N . LEU A 1 72 ? 1.508 -8.887 -7.367 1.00 91.44 72 LEU A N 1
ATOM 607 C CA . LEU A 1 72 ? 0.103 -8.482 -7.479 1.00 91.44 72 LEU A CA 1
ATOM 608 C C . LEU A 1 72 ? -0.217 -7.920 -8.868 1.00 91.44 72 LEU A C 1
ATOM 610 O O . LEU A 1 72 ? -1.172 -8.364 -9.505 1.00 91.44 72 LEU A O 1
ATOM 614 N N . GLU A 1 73 ? 0.622 -7.024 -9.392 1.00 89.38 73 GLU A N 1
ATOM 615 C CA . GLU A 1 73 ? 0.422 -6.471 -10.734 1.00 89.38 73 GLU A CA 1
ATOM 616 C C . GLU A 1 73 ? 0.533 -7.566 -11.815 1.00 89.38 73 GLU A C 1
ATOM 618 O O . GLU A 1 73 ? -0.265 -7.623 -12.756 1.00 89.38 73 GLU A O 1
ATOM 623 N N . LYS A 1 74 ? 1.499 -8.489 -11.688 1.00 90.88 74 LYS A N 1
ATOM 624 C CA . LYS A 1 74 ? 1.626 -9.640 -12.603 1.00 90.88 74 LYS A CA 1
ATOM 625 C C . LYS A 1 74 ? 0.382 -10.526 -12.563 1.00 90.88 74 LYS A C 1
ATOM 627 O O . LYS A 1 74 ? -0.068 -10.983 -13.618 1.00 90.88 74 LYS A O 1
ATOM 632 N N . ARG A 1 75 ? -0.179 -10.755 -11.375 1.00 91.00 75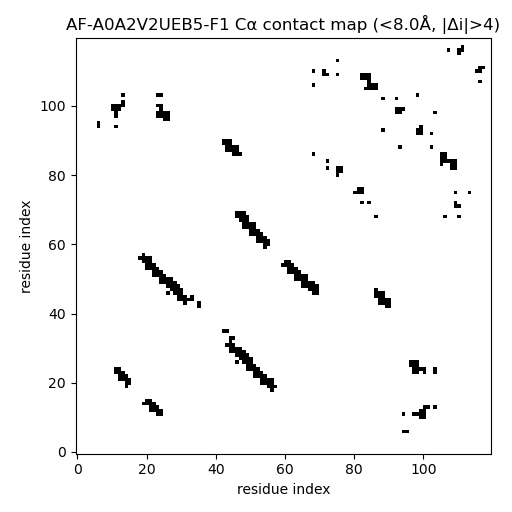 ARG A N 1
ATOM 633 C CA . ARG A 1 75 ? -1.411 -11.525 -11.186 1.00 91.00 75 ARG A CA 1
ATOM 634 C C . ARG A 1 75 ? -2.611 -10.829 -11.830 1.00 91.00 75 ARG A C 1
ATOM 636 O O . ARG A 1 75 ? -3.295 -11.475 -12.620 1.00 91.00 75 ARG A O 1
ATOM 643 N N . MET A 1 76 ? -2.783 -9.522 -11.620 1.00 89.25 76 MET A N 1
ATOM 644 C CA . MET A 1 76 ? -3.820 -8.716 -12.284 1.00 89.25 76 MET A CA 1
ATOM 645 C C . MET A 1 76 ? -3.761 -8.851 -13.810 1.00 89.25 76 MET A C 1
ATOM 647 O O . MET A 1 76 ? -4.768 -9.140 -14.460 1.00 89.25 76 MET A O 1
ATOM 651 N N . ARG A 1 77 ? -2.560 -8.732 -14.399 1.00 87.62 77 ARG A N 1
ATOM 652 C CA . ARG A 1 77 ? -2.370 -8.907 -15.851 1.00 87.62 77 ARG A CA 1
ATOM 653 C C . ARG A 1 77 ? -2.704 -10.322 -16.320 1.00 87.62 77 ARG A C 1
ATOM 655 O O . ARG A 1 77 ? -3.282 -10.485 -17.394 1.00 87.62 77 ARG A O 1
ATOM 662 N N . LYS A 1 78 ? -2.336 -11.345 -15.542 1.00 89.69 78 LYS A N 1
ATOM 663 C CA . LYS A 1 78 ? -2.614 -12.754 -15.864 1.00 89.69 78 LYS A CA 1
ATOM 664 C C . LYS A 1 78 ? -4.115 -13.043 -15.871 1.00 89.69 78 LYS A C 1
ATOM 666 O O . LYS A 1 78 ? -4.592 -13.728 -16.771 1.00 89.69 78 LYS A O 1
ATOM 671 N N . GLU A 1 79 ? -4.841 -12.489 -14.907 1.00 89.12 79 GLU A N 1
ATOM 672 C CA . GLU A 1 79 ? -6.299 -12.603 -14.791 1.00 89.12 79 GLU A CA 1
ATOM 673 C C . GLU A 1 79 ? -7.045 -11.660 -15.758 1.00 89.12 79 GLU A C 1
ATOM 675 O O . GLU A 1 79 ? -8.268 -11.708 -15.850 1.00 89.12 79 GLU A O 1
ATOM 680 N N . ARG A 1 80 ? -6.308 -10.856 -16.549 1.00 79.12 80 ARG A N 1
ATOM 681 C CA . ARG A 1 80 ? -6.828 -9.856 -17.502 1.00 79.12 80 ARG A CA 1
ATOM 682 C C . ARG A 1 80 ? -7.754 -8.828 -16.844 1.00 79.12 80 ARG A C 1
ATOM 684 O O . ARG A 1 80 ? -8.672 -8.318 -17.483 1.00 79.12 80 ARG A O 1
ATOM 691 N N . LEU A 1 81 ? -7.490 -8.522 -15.579 1.00 81.56 81 LEU A N 1
ATOM 692 C CA . LEU A 1 81 ? -8.175 -7.479 -14.830 1.00 81.56 81 LEU A CA 1
ATOM 693 C C . LEU A 1 81 ? -7.522 -6.120 -15.106 1.00 81.56 81 LEU A C 1
ATOM 695 O O . LEU A 1 81 ? -6.346 -6.032 -15.473 1.00 81.56 81 LEU A O 1
ATOM 699 N N . PHE A 1 82 ? -8.288 -5.046 -14.926 1.00 79.19 82 PHE A N 1
ATOM 700 C CA . PHE A 1 82 ? -7.743 -3.694 -14.977 1.00 79.19 82 PHE A CA 1
ATOM 701 C C . PHE A 1 82 ? -6.988 -3.410 -13.681 1.00 79.19 82 PHE A C 1
ATOM 703 O O . PHE A 1 82 ? -7.596 -3.350 -12.617 1.00 79.19 82 PHE A O 1
ATOM 710 N N . SER A 1 83 ? -5.670 -3.238 -13.781 1.00 80.19 83 SER A N 1
ATOM 711 C CA . SER A 1 83 ? -4.857 -2.720 -12.681 1.00 80.19 83 SER A CA 1
ATOM 712 C C . SER A 1 83 ? -4.943 -1.199 -12.670 1.00 80.19 83 SER A C 1
ATOM 714 O O . SER A 1 83 ? -4.790 -0.546 -13.707 1.00 80.19 83 SER A O 1
ATOM 716 N N . SER A 1 84 ? -5.203 -0.647 -11.493 1.00 79.00 84 SER A N 1
ATOM 717 C CA . SER A 1 84 ? -5.115 0.789 -11.233 1.00 79.00 84 SER A CA 1
ATOM 718 C C . SER A 1 84 ? -3.907 1.130 -10.369 1.00 79.00 84 SER A C 1
ATOM 720 O O . SER A 1 84 ? -3.752 2.291 -9.987 1.00 79.00 84 SER A O 1
ATOM 722 N N . SER A 1 85 ? -3.074 0.138 -10.030 1.00 85.50 85 SER A N 1
ATOM 723 C CA . SER A 1 85 ? -1.946 0.385 -9.152 1.00 85.50 85 SER A CA 1
ATOM 724 C C . SER A 1 85 ? -0.870 1.200 -9.853 1.00 85.50 85 SER A C 1
ATOM 726 O O . SER A 1 85 ? -0.556 1.011 -11.030 1.00 85.50 85 SER A O 1
ATOM 728 N N . ASN A 1 86 ? -0.288 2.140 -9.112 1.00 87.06 86 ASN A N 1
ATOM 729 C CA . ASN A 1 86 ? 0.851 2.908 -9.584 1.00 87.06 86 ASN A CA 1
ATOM 730 C C . ASN A 1 86 ? 2.042 2.689 -8.656 1.00 87.06 86 ASN A C 1
ATOM 732 O O . ASN A 1 86 ? 2.117 3.236 -7.558 1.00 87.06 86 ASN A O 1
ATOM 736 N N . ARG A 1 87 ? 3.002 1.897 -9.137 1.00 90.19 87 ARG A N 1
ATOM 737 C CA . ARG A 1 87 ? 4.218 1.539 -8.393 1.00 90.19 87 ARG A CA 1
ATOM 738 C C . ARG A 1 87 ? 5.335 2.575 -8.490 1.00 90.19 87 ARG A C 1
ATOM 740 O O . ARG A 1 87 ? 6.351 2.432 -7.810 1.00 90.19 87 ARG A O 1
ATOM 747 N N . TRP A 1 88 ? 5.184 3.590 -9.340 1.00 90.81 88 TRP A N 1
ATOM 748 C CA . TRP A 1 88 ? 6.186 4.636 -9.517 1.00 90.81 88 TRP A CA 1
ATOM 749 C C . TRP A 1 88 ? 6.001 5.740 -8.480 1.00 90.81 88 TRP A C 1
ATOM 751 O O . TRP A 1 88 ? 5.044 6.512 -8.550 1.00 90.81 88 TRP A O 1
ATOM 761 N N . ILE A 1 89 ? 6.952 5.843 -7.554 1.00 90.56 89 ILE A N 1
ATOM 762 C CA . ILE A 1 89 ? 6.922 6.810 -6.452 1.00 90.56 89 ILE A CA 1
ATOM 763 C C . ILE A 1 89 ? 8.124 7.744 -6.557 1.00 90.56 89 ILE A C 1
ATOM 765 O O . ILE A 1 89 ? 9.237 7.323 -6.879 1.00 90.56 89 ILE A O 1
ATOM 769 N N . SER A 1 90 ? 7.917 9.034 -6.297 1.00 90.00 90 SER A N 1
ATOM 770 C CA . SER A 1 90 ? 9.031 9.978 -6.207 1.00 90.00 90 SER A CA 1
ATOM 771 C C . SER A 1 90 ? 9.828 9.740 -4.916 1.00 90.00 90 SER A C 1
ATOM 773 O O . SER A 1 90 ? 9.220 9.576 -3.859 1.00 90.00 90 SER A O 1
ATOM 775 N N . PRO A 1 91 ? 11.172 9.832 -4.919 1.00 87.75 91 PRO A N 1
ATOM 776 C CA . PRO A 1 91 ? 11.965 9.822 -3.687 1.00 87.75 91 PRO A CA 1
ATOM 777 C C . PRO A 1 91 ? 11.494 10.850 -2.643 1.00 87.75 91 PRO A C 1
ATOM 779 O O . PRO A 1 91 ? 11.621 10.614 -1.448 1.00 87.75 91 PRO A O 1
ATOM 782 N N . SER A 1 92 ? 10.912 11.977 -3.075 1.00 88.75 92 SER A N 1
ATOM 783 C CA . SER A 1 92 ? 10.352 13.003 -2.177 1.00 88.75 92 SER A CA 1
ATOM 784 C C . SER A 1 92 ? 9.105 12.549 -1.409 1.00 88.75 92 SER A C 1
ATOM 786 O O . SER A 1 92 ? 8.737 13.162 -0.408 1.00 88.75 92 SER A O 1
ATOM 788 N N . GLU A 1 93 ? 8.430 11.511 -1.901 1.00 90.50 93 GLU A N 1
ATOM 789 C CA . GLU A 1 93 ? 7.228 10.917 -1.311 1.00 90.50 93 GLU A CA 1
ATOM 790 C C . GLU A 1 93 ? 7.563 9.750 -0.371 1.00 90.50 93 GLU A C 1
ATOM 792 O O . GLU A 1 93 ? 6.662 9.094 0.151 1.00 90.50 93 GLU A O 1
ATOM 797 N N . ILE A 1 94 ? 8.854 9.509 -0.131 1.00 91.19 94 ILE A N 1
ATOM 798 C CA . ILE A 1 94 ? 9.350 8.549 0.848 1.00 91.19 94 ILE A CA 1
ATOM 799 C C . ILE A 1 94 ? 10.084 9.329 1.934 1.00 91.19 94 ILE A C 1
ATOM 801 O O . ILE A 1 94 ? 11.038 10.059 1.669 1.00 91.19 94 ILE A O 1
ATOM 805 N N . LYS A 1 95 ? 9.659 9.168 3.186 1.00 91.44 95 LYS A N 1
ATOM 806 C CA . LYS A 1 95 ? 10.300 9.797 4.343 1.00 91.44 95 LYS A CA 1
ATOM 807 C C . LYS A 1 95 ? 10.641 8.741 5.381 1.00 91.44 95 LYS A C 1
ATOM 809 O O . LYS A 1 95 ? 9.772 8.008 5.838 1.00 91.44 95 LYS A O 1
ATOM 814 N N . ASN A 1 96 ? 11.919 8.651 5.750 1.00 88.50 96 ASN A N 1
ATOM 815 C CA . ASN A 1 96 ? 12.435 7.638 6.682 1.00 88.50 96 ASN A CA 1
ATOM 816 C C . ASN A 1 96 ? 12.055 6.190 6.291 1.00 88.50 96 ASN A C 1
ATOM 818 O O . ASN A 1 96 ? 11.817 5.351 7.156 1.00 88.50 96 ASN A O 1
ATOM 822 N N . GLY A 1 97 ? 11.968 5.903 4.986 1.00 89.94 97 GLY A N 1
ATOM 823 C CA . GLY A 1 97 ? 11.561 4.594 4.456 1.00 89.94 97 GLY A CA 1
ATOM 824 C C . GLY A 1 97 ? 10.050 4.334 4.452 1.00 89.94 97 GLY A C 1
ATOM 825 O O . GLY A 1 97 ? 9.626 3.297 3.949 1.00 89.94 97 GLY A O 1
ATOM 826 N N . TYR A 1 98 ? 9.237 5.259 4.964 1.00 93.81 98 TYR A N 1
ATOM 827 C CA . TYR A 1 98 ? 7.780 5.203 4.876 1.00 93.81 98 TYR A CA 1
ATOM 828 C C . TYR A 1 98 ? 7.272 5.980 3.671 1.00 93.81 98 TYR A C 1
ATOM 830 O O . TYR A 1 98 ? 7.814 7.029 3.319 1.00 93.81 98 TYR A O 1
ATOM 838 N N . ILE A 1 99 ? 6.222 5.458 3.056 1.00 94.12 99 ILE A N 1
ATOM 839 C CA . ILE A 1 99 ? 5.529 6.091 1.939 1.00 94.12 99 ILE A CA 1
ATOM 840 C C . ILE A 1 99 ? 4.561 7.134 2.507 1.00 94.12 99 ILE A C 1
ATOM 842 O O . ILE A 1 99 ? 3.992 6.948 3.581 1.00 94.12 99 ILE A O 1
ATOM 846 N N . LEU A 1 100 ? 4.386 8.255 1.807 1.00 94.62 100 LEU A N 1
ATOM 847 C CA . LEU A 1 100 ? 3.362 9.232 2.168 1.00 94.62 100 LEU A CA 1
ATOM 848 C C . LEU A 1 100 ? 1.951 8.643 2.029 1.00 94.62 100 LEU A C 1
ATOM 850 O O . LEU A 1 100 ? 1.633 7.966 1.051 1.00 94.62 100 LEU A O 1
ATOM 854 N N . ALA A 1 101 ? 1.069 9.026 2.950 1.00 93.38 101 ALA A N 1
ATOM 855 C CA . ALA A 1 101 ? -0.323 8.585 3.002 1.00 93.38 101 ALA A CA 1
ATOM 856 C C . ALA A 1 101 ? -1.096 8.808 1.689 1.00 93.38 101 ALA A C 1
ATOM 858 O O . ALA A 1 101 ? -1.968 8.014 1.339 1.00 93.38 101 ALA A O 1
ATOM 859 N N . SER A 1 102 ? -0.745 9.849 0.925 1.00 91.75 102 SER A N 1
ATOM 860 C CA . SER A 1 102 ? -1.348 10.157 -0.378 1.00 91.75 102 SER A CA 1
ATOM 861 C C . SER A 1 102 ? -1.116 9.084 -1.446 1.00 91.75 102 SER A C 1
ATOM 863 O O . SER A 1 102 ? -1.842 9.064 -2.433 1.00 91.75 102 SER A O 1
ATOM 865 N N . ARG A 1 103 ? -0.119 8.208 -1.267 1.00 92.94 103 ARG A N 1
ATOM 866 C CA . ARG A 1 103 ? 0.246 7.132 -2.204 1.00 92.94 103 ARG A CA 1
ATOM 867 C C . ARG A 1 103 ? -0.158 5.741 -1.726 1.00 92.94 103 ARG A C 1
ATOM 869 O O . ARG A 1 103 ? 0.066 4.772 -2.442 1.00 92.94 103 ARG A O 1
ATOM 876 N N . HIS A 1 104 ? -0.759 5.615 -0.542 1.00 93.94 104 HIS A N 1
ATOM 877 C CA . HIS A 1 104 ? -1.143 4.302 -0.016 1.00 93.94 104 HIS A CA 1
ATOM 878 C C . HIS A 1 104 ? -2.148 3.594 -0.930 1.00 93.94 104 HIS A C 1
ATOM 880 O O . HIS A 1 104 ? -1.966 2.428 -1.266 1.00 93.94 104 HIS A O 1
ATOM 886 N N . LEU A 1 105 ? -3.182 4.308 -1.385 1.00 90.25 105 LEU A N 1
ATOM 887 C CA . LEU A 1 105 ? -4.222 3.725 -2.235 1.00 90.25 105 LEU A CA 1
ATOM 888 C C . LEU A 1 105 ? -3.695 3.354 -3.632 1.00 90.25 105 LEU A C 1
ATOM 890 O O . LEU A 1 105 ? -4.086 2.319 -4.169 1.00 90.25 105 LEU A O 1
ATOM 894 N N . ASP A 1 106 ? -2.746 4.134 -4.166 1.00 91.56 106 ASP A N 1
ATOM 895 C CA . ASP A 1 106 ? -2.064 3.836 -5.433 1.00 91.56 106 ASP A CA 1
ATOM 896 C C . ASP A 1 106 ? -1.390 2.451 -5.390 1.00 91.56 106 ASP A C 1
ATOM 898 O O . ASP A 1 106 ? -1.432 1.719 -6.373 1.00 91.56 106 ASP A O 1
ATOM 902 N N . LEU A 1 107 ? -0.811 2.056 -4.253 1.00 91.69 107 LEU A N 1
ATOM 903 C CA . LEU A 1 107 ? -0.158 0.751 -4.092 1.00 91.69 107 LEU A CA 1
ATOM 904 C C . LEU A 1 107 ? -1.105 -0.363 -3.629 1.00 91.69 107 LEU A C 1
ATOM 906 O O . LEU A 1 107 ? -0.886 -1.525 -3.962 1.00 91.69 107 LEU A O 1
ATOM 910 N N . LEU A 1 108 ? -2.136 -0.027 -2.851 1.00 92.12 108 LEU A N 1
ATOM 911 C CA . LEU A 1 108 ? -3.072 -1.006 -2.293 1.00 92.12 108 LEU A CA 1
ATOM 912 C C . LEU A 1 108 ? -4.181 -1.419 -3.257 1.00 92.12 108 LEU A C 1
ATOM 914 O O . LEU A 1 108 ? -4.761 -2.481 -3.058 1.00 92.12 108 LEU A O 1
ATOM 918 N N . SER A 1 109 ? -4.481 -0.616 -4.280 1.00 90.62 109 SER A N 1
ATOM 919 C CA . SER A 1 109 ? -5.629 -0.843 -5.168 1.00 90.62 109 SER A CA 1
ATOM 920 C C . SER A 1 109 ? -5.704 -2.263 -5.743 1.00 90.62 109 SER A C 1
ATOM 922 O O . SER A 1 109 ? -6.745 -2.902 -5.623 1.00 90.62 109 SER A O 1
ATOM 924 N N . ASP A 1 110 ? -4.601 -2.801 -6.269 1.00 91.00 110 ASP A N 1
ATOM 925 C CA . ASP A 1 110 ? -4.564 -4.172 -6.800 1.00 91.00 110 ASP A CA 1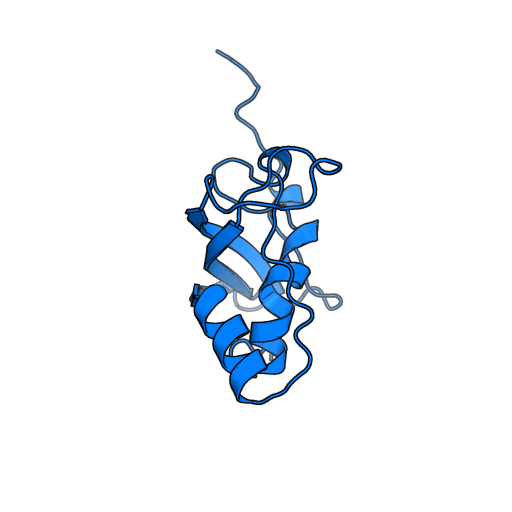
ATOM 926 C C . ASP A 1 110 ? -4.699 -5.233 -5.695 1.00 91.00 110 ASP A C 1
ATOM 928 O O . ASP A 1 110 ? -5.325 -6.270 -5.899 1.00 91.00 110 ASP A O 1
ATOM 932 N N . ALA A 1 111 ? -4.138 -4.980 -4.508 1.00 91.88 111 ALA A N 1
ATOM 933 C CA . ALA A 1 111 ? -4.256 -5.884 -3.363 1.00 91.88 111 ALA A CA 1
ATOM 934 C C . ALA A 1 111 ? -5.705 -5.967 -2.861 1.00 91.88 111 ALA A C 1
ATOM 936 O O . ALA A 1 111 ? -6.169 -7.044 -2.499 1.00 91.88 111 ALA A O 1
ATOM 937 N N . ILE A 1 112 ? -6.416 -4.840 -2.857 1.00 90.81 112 ILE A N 1
ATOM 938 C CA . ILE A 1 112 ? -7.836 -4.775 -2.505 1.00 90.81 112 ILE A CA 1
ATOM 939 C C . ILE A 1 112 ? -8.675 -5.444 -3.600 1.00 90.81 112 ILE A C 1
ATOM 941 O O . ILE A 1 112 ? -9.548 -6.242 -3.293 1.00 90.81 112 ILE A O 1
ATOM 945 N N . ALA A 1 113 ? -8.386 -5.175 -4.878 1.00 88.88 113 ALA A N 1
ATOM 946 C CA . ALA A 1 113 ? -9.133 -5.743 -6.002 1.00 88.88 113 ALA A CA 1
ATOM 947 C C . ALA A 1 113 ? -9.028 -7.276 -6.103 1.00 88.88 113 ALA A C 1
ATOM 949 O O . ALA A 1 113 ? -9.938 -7.918 -6.619 1.00 88.88 113 ALA A O 1
ATOM 950 N N . LEU A 1 114 ? -7.921 -7.856 -5.632 1.00 89.56 114 LEU A N 1
ATOM 951 C CA . LEU A 1 114 ? -7.692 -9.304 -5.594 1.00 89.56 114 LEU A CA 1
ATOM 952 C C . LEU A 1 114 ? -8.126 -9.960 -4.271 1.00 89.56 114 LEU A C 1
ATOM 954 O O . LEU A 1 114 ? -7.754 -11.112 -4.033 1.00 89.56 114 LEU A O 1
ATOM 958 N N . ASP A 1 115 ? -8.825 -9.226 -3.397 1.00 89.06 115 ASP A N 1
ATOM 959 C CA . ASP A 1 115 ? -9.197 -9.644 -2.036 1.00 89.06 115 ASP A CA 1
ATOM 960 C C . ASP A 1 115 ? -7.996 -10.130 -1.204 1.00 89.06 115 ASP A C 1
ATOM 962 O O . ASP A 1 115 ? -8.108 -10.940 -0.283 1.00 89.06 115 ASP A O 1
ATOM 966 N N . VAL A 1 116 ? -6.797 -9.643 -1.535 1.00 88.69 116 VAL A N 1
ATOM 967 C CA . VAL A 1 116 ? -5.583 -9.939 -0.778 1.00 88.69 116 VAL A CA 1
ATOM 968 C C . VAL A 1 116 ? -5.648 -9.170 0.527 1.00 88.69 116 VAL A C 1
ATOM 970 O O . VAL A 1 116 ? -5.402 -9.767 1.565 1.00 88.69 116 VAL A O 1
ATOM 973 N N . VAL A 1 117 ? -6.012 -7.888 0.498 1.00 87.19 117 VAL A N 1
ATOM 974 C CA . VAL A 1 117 ? -6.245 -7.070 1.695 1.00 87.19 117 VAL A CA 1
ATOM 975 C C . VAL A 1 117 ? -7.730 -6.747 1.781 1.00 87.19 117 VAL A C 1
ATOM 977 O O . VAL A 1 117 ? -8.273 -6.122 0.875 1.00 87.19 117 VAL A O 1
ATOM 980 N N . VAL A 1 118 ? -8.359 -7.142 2.884 1.00 84.56 118 VAL A N 1
ATOM 981 C CA . VAL A 1 118 ? -9.770 -6.874 3.175 1.00 84.56 118 VAL A CA 1
ATOM 982 C C . VAL A 1 118 ? -9.839 -6.094 4.483 1.00 84.56 118 VAL A C 1
ATOM 984 O O . VAL A 1 118 ? -9.118 -6.405 5.429 1.00 84.56 118 VAL A O 1
ATOM 987 N N . PHE A 1 119 ? -10.672 -5.057 4.512 1.00 78.25 119 PHE A N 1
ATOM 988 C CA . PHE A 1 119 ? -10.946 -4.264 5.707 1.00 78.25 119 PHE A CA 1
ATOM 989 C C . PHE A 1 119 ? -12.365 -4.609 6.181 1.00 78.25 119 PHE A C 1
ATOM 991 O O . PHE A 1 119 ? -13.321 -4.284 5.477 1.00 78.25 119 PHE A O 1
ATOM 998 N N . GLU A 1 120 ? -12.498 -5.288 7.325 1.00 67.75 120 GLU A N 1
ATOM 999 C CA . GLU A 1 120 ? -13.788 -5.713 7.913 1.00 67.75 120 GLU A CA 1
ATOM 1000 C C . GLU A 1 120 ? -14.272 -4.783 9.040 1.00 67.75 120 GLU A C 1
ATOM 1002 O O . GLU A 1 120 ? -13.558 -4.651 10.056 1.00 67.75 120 GLU A O 1
#

pLDDT: mean 86.08, std 11.63, range [39.44, 96.5]

Solvent-accessible surface area (backbone atoms only — not comparable to full-atom values): 7015 Å² total; per-residue (Å²): 134,80,80,84,77,74,72,66,63,73,52,36,39,34,66,46,95,84,63,49,40,38,38,36,41,32,63,72,38,66,34,74,78,58,82,70,88,53,83,86,74,63,77,48,31,39,50,35,28,31,38,38,38,42,32,36,64,86,80,66,46,75,48,76,44,82,42,55,49,51,58,45,53,53,48,32,57,72,73,69,49,89,72,74,50,52,50,72,41,46,66,88,47,43,57,97,54,26,37,32,33,91,50,47,60,33,57,39,43,42,37,44,75,68,64,70,51,80,92,132

Mean predicted aligned error: 6.07 Å

Sequence (120 aa):
MSYDRFVDERLLSSRDALNKFQIKMKVLDFDENARDFSQRFGRRLLVKKTLLTIKHILTEEIEERELDVEELEKRMRKERLFSSSNRWISPSEIKNGYILASRHLDLLSDAIALDVVVFE

Radius of gyration: 15.14 Å; Cα contacts (8 Å, |Δi|>4): 194; chains: 1; bounding box: 37×32×39 Å

Foldseek 3Di:
DDPVQDDPVLFQWDADPVRQKIKGKFQDDWAQPPDPVPPPPPGWIQGQKIWMWIAGPVVRDIDIDIDGLVVLVVVCVVVVHDDQADRIGDPVQAHPRIGTNVRPCNSCVSCVVVVVDDDD

Nearest PDB structures (foldseek):
  6hxy-assembly1_A-2  TM=6.801E-01  e=2.239E+00  Danio rerio
  6hxv-assembly1_A  TM=6.848E-01  e=2.374E+00  Danio rerio
  6hxv-assembly1_B  TM=6.606E-01  e=2.668E+00  Danio rerio
  8d9f-assembly1_A  TM=6.641E-01  e=4.017E+00  Candidatus Scalindua brodae
  7xt4-assembly1_C  TM=6.309E-01  e=4.017E+00  Candidatus Scalindua brodae